Protein AF-A0A0N4WL43-F1 (afdb_monomer)

Foldseek 3Di:
DDPPPCVVPPCNDPQNVDPQWDADPDVRDIGGPPDDQVVFDKDKDWDDDDPVPDDDIDIDIDGDGDDDDPDDPDDDDD

Organism: Haemonchus placei (NCBI:txid6290)

Radius of gyration: 19.29 Å; Cα contacts (8 Å, |Δi|>4): 71; chains: 1; bounding box: 46×37×57 Å

pLDDT: mean 70.25, std 15.29, range [36.81, 90.44]

Sequence (78 aa):
MDAMNVVDDSSRQWWVSDGRFSLVRPFYGLRIAPILPEDSGVYRCRLETDPLFALTMSTASVELAVMGKLTIMLVVPQ

Structure (mmCIF, N/CA/C/O backbone):
data_AF-A0A0N4WL43-F1
#
_entry.id   AF-A0A0N4WL43-F1
#
loop_
_atom_site.group_PDB
_atom_site.id
_atom_site.type_symbol
_atom_site.label_atom_id
_atom_site.label_alt_id
_atom_site.label_comp_id
_atom_site.label_asym_id
_atom_site.label_entity_id
_atom_site.label_seq_id
_atom_site.pdbx_PDB_ins_code
_atom_site.Cartn_x
_atom_site.Cartn_y
_atom_site.Cartn_z
_atom_site.occupancy
_atom_site.B_iso_or_equiv
_atom_site.auth_seq_id
_atom_site.auth_comp_id
_atom_site.auth_asym_id
_atom_site.auth_atom_id
_atom_site.pdbx_PDB_model_num
ATOM 1 N N . MET A 1 1 ? 17.726 -26.071 -15.327 1.00 36.81 1 MET A N 1
ATOM 2 C CA . MET A 1 1 ? 17.693 -25.709 -13.889 1.00 36.81 1 MET A CA 1
ATOM 3 C C . MET A 1 1 ? 17.172 -24.293 -13.851 1.00 36.81 1 MET A C 1
ATOM 5 O O . MET A 1 1 ? 17.934 -23.337 -13.806 1.00 36.81 1 MET A O 1
ATOM 9 N N . ASP A 1 2 ? 15.864 -24.192 -14.043 1.00 40.31 2 ASP A N 1
ATOM 10 C CA . ASP A 1 2 ? 15.165 -22.950 -14.322 1.00 40.31 2 ASP A CA 1
ATOM 11 C C . ASP A 1 2 ? 14.871 -22.245 -13.005 1.00 40.31 2 ASP A C 1
ATOM 13 O O . ASP A 1 2 ? 14.127 -22.747 -12.160 1.00 40.31 2 ASP A O 1
ATOM 17 N N . ALA A 1 3 ? 15.509 -21.093 -12.810 1.00 43.34 3 ALA A N 1
ATOM 18 C CA . ALA A 1 3 ? 15.176 -20.174 -11.738 1.00 43.34 3 ALA A CA 1
ATOM 19 C C . ALA A 1 3 ? 13.780 -19.613 -12.030 1.00 43.34 3 ALA A C 1
ATOM 21 O O . ALA A 1 3 ? 13.625 -18.623 -12.738 1.00 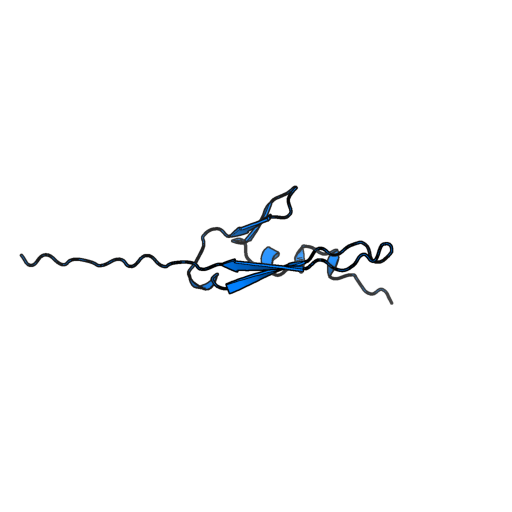43.34 3 ALA A O 1
ATOM 22 N N . MET A 1 4 ? 12.757 -20.309 -11.536 1.00 43.12 4 MET A N 1
ATOM 23 C CA . MET A 1 4 ? 11.361 -19.901 -11.620 1.00 43.12 4 MET A CA 1
ATOM 24 C C . MET A 1 4 ? 11.236 -18.526 -10.949 1.00 43.12 4 MET A C 1
ATOM 26 O O . MET A 1 4 ? 11.315 -18.409 -9.723 1.00 43.12 4 MET A O 1
ATOM 30 N N . ASN A 1 5 ? 11.152 -17.483 -11.780 1.00 46.72 5 ASN A N 1
ATOM 31 C CA . ASN A 1 5 ? 11.099 -16.084 -11.377 1.00 46.72 5 ASN A CA 1
ATOM 32 C C . ASN A 1 5 ? 9.940 -15.889 -10.397 1.00 46.72 5 ASN A C 1
ATOM 34 O O . ASN A 1 5 ? 8.777 -15.883 -10.785 1.00 46.72 5 ASN A O 1
ATOM 38 N N . VAL A 1 6 ? 10.267 -15.691 -9.117 1.00 44.78 6 VAL A N 1
ATOM 39 C CA . VAL A 1 6 ? 9.314 -15.356 -8.041 1.00 44.78 6 VAL A CA 1
ATOM 40 C C . VAL A 1 6 ? 8.460 -14.125 -8.398 1.00 44.78 6 VAL A C 1
ATOM 42 O O . VAL A 1 6 ? 7.386 -13.935 -7.841 1.00 44.78 6 VAL A O 1
ATOM 45 N N . VAL A 1 7 ? 8.939 -13.317 -9.346 1.00 48.94 7 VAL A N 1
ATOM 46 C CA . VAL A 1 7 ? 8.348 -12.069 -9.833 1.00 48.94 7 VAL A CA 1
ATOM 47 C C . VAL A 1 7 ? 7.100 -12.286 -10.7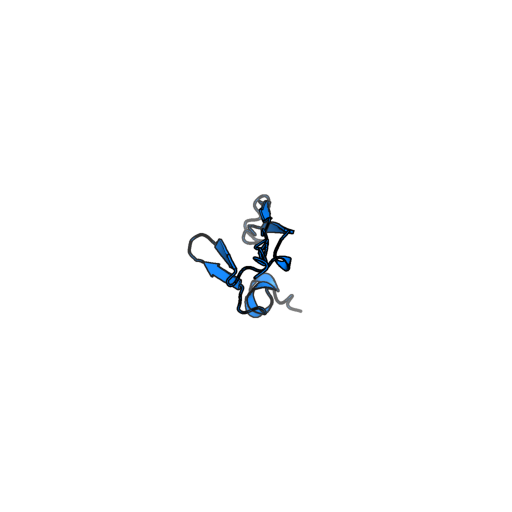02 1.00 48.94 7 VAL A C 1
ATOM 49 O O . VAL A 1 7 ? 6.196 -11.456 -10.654 1.00 48.94 7 VAL A O 1
ATOM 52 N N . ASP A 1 8 ? 7.015 -13.388 -11.456 1.00 51.34 8 ASP A N 1
ATOM 53 C CA . ASP A 1 8 ? 5.921 -13.608 -12.424 1.00 51.34 8 ASP A CA 1
ATOM 54 C C . ASP A 1 8 ? 4.680 -14.261 -11.788 1.00 51.34 8 ASP A C 1
ATOM 56 O O . ASP A 1 8 ? 3.562 -14.184 -12.298 1.00 51.34 8 ASP A O 1
ATOM 60 N N . ASP A 1 9 ? 4.853 -14.859 -10.610 1.00 54.00 9 ASP A N 1
ATOM 61 C CA . ASP A 1 9 ? 3.765 -15.478 -9.872 1.00 54.00 9 ASP A CA 1
ATOM 62 C C . ASP A 1 9 ? 3.162 -14.488 -8.872 1.00 54.00 9 ASP A C 1
ATOM 64 O O . ASP A 1 9 ? 3.582 -14.377 -7.717 1.00 54.00 9 ASP A O 1
ATOM 68 N N . SER A 1 10 ? 2.136 -13.765 -9.325 1.00 55.81 10 SER A N 1
ATOM 69 C CA . SER A 1 10 ? 1.353 -12.871 -8.464 1.00 55.81 10 SER A CA 1
ATOM 70 C C . SER A 1 10 ? 0.829 -13.552 -7.190 1.00 55.81 10 SER A C 1
ATOM 72 O O . SER A 1 10 ? 0.668 -12.870 -6.183 1.00 55.81 10 SER A O 1
ATOM 74 N N . SER A 1 11 ? 0.653 -14.883 -7.164 1.00 55.16 11 SER A N 1
ATOM 75 C CA . SER A 1 11 ? 0.212 -15.610 -5.961 1.00 55.16 11 SER A CA 1
ATOM 76 C C . SER A 1 11 ? 1.254 -15.649 -4.834 1.00 55.16 11 SER A C 1
ATOM 78 O O . SER A 1 11 ? 0.917 -15.950 -3.691 1.00 55.16 11 SER A O 1
ATOM 80 N N . ARG A 1 12 ? 2.516 -15.307 -5.127 1.00 54.44 12 ARG A N 1
ATOM 81 C CA . ARG A 1 12 ? 3.623 -15.281 -4.154 1.00 54.44 12 ARG A CA 1
ATOM 82 C C . ARG A 1 12 ? 3.871 -13.903 -3.553 1.00 54.44 12 ARG A C 1
ATOM 84 O O . ARG A 1 12 ? 4.771 -13.744 -2.727 1.00 54.44 12 ARG A O 1
ATOM 91 N N . GLN A 1 13 ? 3.103 -12.901 -3.965 1.00 64.25 13 GLN A N 1
ATOM 92 C CA . GLN A 1 13 ? 3.196 -11.556 -3.420 1.00 64.25 13 GLN A CA 1
ATOM 93 C C . GLN A 1 13 ? 2.409 -11.490 -2.108 1.00 64.25 13 GLN A C 1
ATOM 95 O O . GLN A 1 13 ? 1.260 -11.915 -2.040 1.00 64.25 13 GLN A O 1
ATOM 100 N N . TRP A 1 14 ? 3.019 -10.956 -1.048 1.00 63.28 14 TRP A N 1
ATOM 101 C CA . TRP A 1 14 ? 2.433 -10.969 0.300 1.00 63.28 14 TRP A CA 1
ATOM 102 C C . TRP A 1 14 ? 1.065 -10.269 0.378 1.00 63.28 14 TRP A C 1
ATOM 104 O O . TRP A 1 14 ? 0.216 -10.675 1.165 1.00 63.28 14 TRP A O 1
ATOM 114 N N . TRP A 1 15 ? 0.824 -9.273 -0.481 1.00 64.38 15 TRP A N 1
ATOM 115 C CA . TRP A 1 15 ? -0.458 -8.571 -0.605 1.00 64.38 15 TRP A CA 1
ATOM 116 C C . TRP A 1 15 ? -1.543 -9.367 -1.345 1.00 64.38 15 TRP A C 1
ATOM 118 O O . TRP A 1 15 ? -2.668 -8.899 -1.443 1.00 64.38 15 TRP A O 1
ATOM 128 N N . VAL A 1 16 ? -1.237 -10.536 -1.908 1.00 60.84 16 VAL A N 1
ATOM 129 C CA . VAL 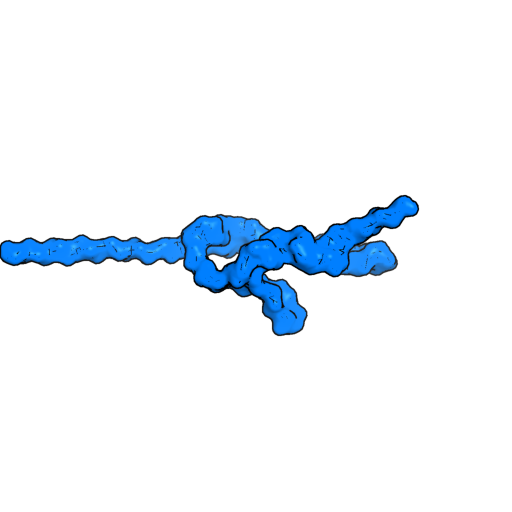A 1 16 ? -2.234 -11.404 -2.561 1.00 60.84 16 VAL A CA 1
ATOM 130 C C . VAL A 1 16 ? -2.815 -12.423 -1.578 1.00 60.84 16 VAL A C 1
ATOM 132 O O . VAL A 1 16 ? -3.946 -12.869 -1.755 1.00 60.84 16 VAL A O 1
ATOM 135 N N . SER A 1 17 ? -2.087 -12.739 -0.505 1.00 63.22 17 SER A N 1
ATOM 136 C CA . SER A 1 17 ? -2.530 -13.685 0.527 1.00 63.22 17 SER A CA 1
ATOM 137 C C . SER A 1 17 ? -3.546 -13.099 1.512 1.00 63.22 17 SER A C 1
ATOM 139 O O . SER A 1 17 ? -4.323 -13.852 2.097 1.00 63.22 17 SER A O 1
ATOM 141 N N . ASP A 1 18 ? -3.552 -11.778 1.712 1.00 74.00 18 ASP A N 1
ATOM 142 C CA . ASP A 1 18 ? -4.526 -11.089 2.565 1.00 74.00 18 ASP A CA 1
ATOM 143 C C . ASP A 1 18 ? -5.547 -10.351 1.682 1.00 74.00 18 ASP A C 1
ATOM 145 O O . ASP A 1 18 ? -5.225 -9.394 0.979 1.00 74.00 18 ASP A O 1
ATOM 149 N N . GLY A 1 19 ? -6.803 -10.807 1.732 1.00 78.44 19 GLY A N 1
ATOM 150 C CA . GLY A 1 19 ? -7.910 -10.289 0.922 1.00 78.44 19 GLY A CA 1
ATOM 151 C C . GLY A 1 19 ? -8.302 -8.835 1.208 1.00 78.44 19 GLY A C 1
ATOM 152 O O . GLY A 1 19 ? -9.148 -8.289 0.499 1.00 78.44 19 GLY A O 1
ATOM 153 N N . ARG A 1 20 ? -7.704 -8.190 2.218 1.00 88.62 20 ARG A N 1
ATOM 154 C CA . ARG A 1 20 ? -7.844 -6.745 2.451 1.00 88.62 20 ARG A CA 1
ATOM 155 C C . ARG A 1 20 ? -7.018 -5.910 1.479 1.00 88.62 20 ARG A C 1
ATOM 157 O O . ARG A 1 20 ? -7.317 -4.729 1.295 1.00 88.62 20 ARG A O 1
ATOM 164 N N . PHE A 1 21 ? -5.988 -6.493 0.871 1.00 87.00 21 PHE A N 1
ATOM 165 C CA . PHE A 1 21 ? -5.109 -5.804 -0.060 1.00 87.00 21 PHE A CA 1
ATOM 166 C C . PHE A 1 21 ? -5.541 -6.067 -1.502 1.00 87.00 21 PHE A C 1
ATOM 168 O O . PHE A 1 21 ? -5.900 -7.173 -1.895 1.00 87.00 21 PHE A O 1
ATOM 175 N N . SER A 1 22 ? -5.516 -5.025 -2.326 1.00 85.19 22 SER A N 1
ATOM 176 C CA . SER A 1 22 ? -5.811 -5.137 -3.752 1.00 85.19 22 SER A CA 1
ATOM 177 C C . SER A 1 22 ? -4.950 -4.179 -4.562 1.00 85.19 22 SER A C 1
ATOM 179 O O . SER A 1 22 ? -4.681 -3.052 -4.144 1.00 85.19 22 SER A O 1
ATOM 181 N N . LEU A 1 23 ? -4.516 -4.632 -5.739 1.00 79.88 23 LEU A N 1
ATOM 182 C CA . LEU A 1 23 ? -3.756 -3.820 -6.682 1.00 79.88 23 LEU A CA 1
ATOM 183 C C . LEU A 1 23 ? -4.713 -3.102 -7.639 1.00 79.88 23 LEU A C 1
ATOM 185 O O . LEU A 1 23 ? -5.466 -3.733 -8.382 1.00 79.88 23 LEU A O 1
ATOM 189 N N . VAL A 1 24 ? -4.647 -1.776 -7.659 1.00 80.56 24 VAL A N 1
ATOM 190 C CA . VAL A 1 24 ? -5.434 -0.914 -8.539 1.00 80.56 24 VAL A CA 1
ATOM 191 C C . VAL A 1 24 ? -4.620 -0.583 -9.790 1.00 80.56 24 VAL A C 1
ATOM 193 O O . VAL A 1 24 ? -3.584 0.081 -9.734 1.00 80.56 24 VAL A O 1
ATOM 196 N N . ARG A 1 25 ? -5.104 -1.041 -10.946 1.00 77.19 25 ARG A N 1
ATOM 197 C CA . ARG A 1 25 ? -4.561 -0.729 -12.280 1.00 77.19 25 ARG A CA 1
ATOM 198 C C . ARG A 1 25 ? -5.243 0.523 -12.865 1.00 77.19 25 ARG A C 1
ATOM 200 O O . ARG A 1 25 ? -6.368 0.818 -12.467 1.00 77.19 25 ARG A O 1
ATOM 207 N N . PRO A 1 26 ? -4.610 1.256 -13.805 1.00 71.81 26 PRO A N 1
ATOM 208 C CA . PRO A 1 26 ? -3.293 1.016 -14.415 1.00 71.81 26 PRO A CA 1
ATOM 209 C C . PRO A 1 26 ? -2.111 1.559 -13.597 1.00 71.81 26 PRO A C 1
ATOM 211 O O . PRO A 1 26 ? -0.968 1.256 -13.914 1.00 71.81 26 PRO A O 1
ATOM 214 N N . PHE A 1 27 ? -2.371 2.338 -12.546 1.00 68.56 27 PHE A N 1
ATOM 215 C CA . PHE A 1 27 ? -1.354 3.115 -11.827 1.00 68.56 27 PHE A CA 1
ATOM 216 C C . PHE A 1 27 ? -0.552 2.327 -10.777 1.00 68.56 27 PHE A C 1
ATOM 218 O O . PHE A 1 27 ? 0.195 2.933 -10.016 1.00 68.56 27 PHE A O 1
ATOM 225 N N . TYR A 1 28 ? -0.704 0.999 -10.721 1.00 76.69 28 TYR A N 1
ATOM 226 C CA . TYR A 1 28 ? -0.064 0.121 -9.731 1.00 76.69 28 TYR A CA 1
ATOM 227 C C . TYR A 1 28 ? -0.243 0.611 -8.279 1.00 76.69 28 TYR A C 1
ATOM 229 O O . TYR A 1 28 ? 0.695 0.620 -7.487 1.00 76.69 28 TYR A O 1
ATOM 237 N N . GLY A 1 29 ? -1.458 1.045 -7.929 1.00 81.06 29 GLY A N 1
ATOM 238 C CA . GLY A 1 29 ? -1.781 1.534 -6.587 1.00 81.06 29 GLY A CA 1
ATOM 239 C C . GLY A 1 29 ? -2.114 0.396 -5.621 1.00 81.06 29 GLY A C 1
ATOM 240 O O . GLY A 1 29 ? -2.837 -0.525 -5.990 1.00 81.06 29 GLY A O 1
ATOM 241 N N . LEU A 1 30 ? -1.641 0.466 -4.377 1.00 85.06 30 LEU A N 1
ATOM 242 C CA . LEU A 1 30 ? -2.050 -0.459 -3.316 1.00 85.06 30 LEU A CA 1
ATOM 243 C C . LEU A 1 30 ? -3.302 0.081 -2.614 1.00 85.06 30 LEU A C 1
ATOM 245 O O . LEU A 1 30 ? -3.292 1.196 -2.094 1.00 85.06 30 LEU A O 1
ATOM 249 N N . ARG A 1 31 ? -4.374 -0.711 -2.573 1.00 86.94 31 ARG A N 1
ATOM 250 C CA . ARG A 1 31 ? -5.585 -0.424 -1.796 1.00 86.94 31 ARG A CA 1
ATOM 251 C C . ARG A 1 31 ? -5.689 -1.400 -0.629 1.00 86.94 31 ARG A C 1
ATOM 253 O O . ARG A 1 31 ? -5.614 -2.603 -0.845 1.00 86.94 31 ARG A O 1
ATOM 260 N N . ILE A 1 32 ? -5.936 -0.867 0.566 1.00 90.00 32 ILE A N 1
ATOM 261 C CA . ILE A 1 32 ? -6.129 -1.619 1.815 1.00 90.00 32 ILE A CA 1
ATOM 262 C C . ILE A 1 32 ? -7.550 -1.345 2.320 1.00 90.00 32 ILE A C 1
ATOM 264 O O . ILE A 1 32 ? -7.919 -0.182 2.498 1.00 90.00 32 ILE A O 1
ATOM 268 N N . ALA A 1 33 ? -8.377 -2.377 2.501 1.00 89.44 33 ALA A N 1
ATOM 269 C CA . ALA A 1 33 ? -9.739 -2.228 3.014 1.00 89.44 33 ALA A CA 1
ATOM 270 C C . ALA A 1 33 ? -10.257 -3.509 3.712 1.00 89.44 33 ALA A C 1
ATOM 272 O O . ALA A 1 33 ? -10.310 -4.554 3.067 1.00 89.44 33 ALA A O 1
ATOM 273 N N . PRO A 1 34 ? -10.736 -3.435 4.973 1.00 89.88 34 PRO A N 1
ATOM 274 C CA . PRO A 1 34 ? -10.700 -2.273 5.865 1.00 89.88 34 PRO A CA 1
ATOM 275 C C . PRO A 1 34 ? -9.278 -1.977 6.364 1.00 89.88 34 PRO A C 1
ATOM 277 O O . PRO A 1 34 ? -8.471 -2.893 6.524 1.00 89.88 34 PRO A O 1
ATOM 280 N N . ILE A 1 35 ? -9.001 -0.696 6.617 1.00 88.25 35 ILE A N 1
ATOM 281 C CA . ILE A 1 35 ? -7.740 -0.245 7.214 1.00 88.25 35 ILE A CA 1
ATOM 282 C C . ILE A 1 35 ? -7.782 -0.432 8.734 1.00 88.25 35 ILE A C 1
ATOM 284 O O . ILE A 1 35 ? -8.788 -0.109 9.372 1.00 88.25 35 ILE A O 1
ATOM 288 N N . LEU A 1 36 ? -6.702 -0.955 9.303 1.00 89.31 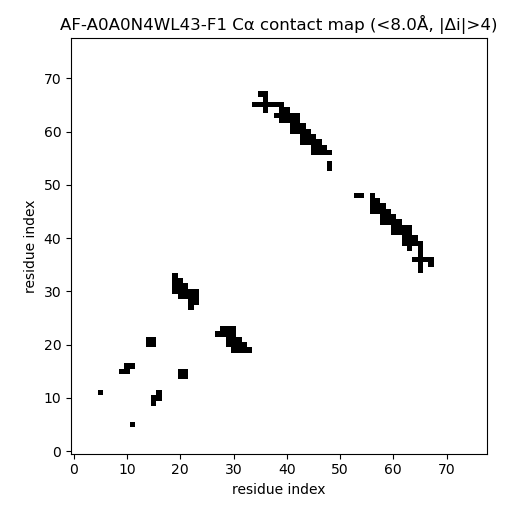36 LEU A N 1
ATOM 289 C CA . LEU A 1 36 ? -6.547 -1.245 10.724 1.00 89.31 36 LEU A CA 1
ATOM 290 C C . LEU A 1 36 ? -5.321 -0.506 11.290 1.00 89.31 36 LEU A C 1
ATOM 292 O O . LEU A 1 36 ? -4.408 -0.175 10.530 1.00 89.31 36 LEU A O 1
ATOM 296 N N . PRO A 1 37 ? -5.270 -0.217 12.606 1.00 88.94 37 PRO A N 1
ATOM 297 C CA . PRO A 1 37 ? -4.121 0.452 13.221 1.00 88.94 37 PRO A CA 1
ATOM 298 C C . PRO A 1 37 ? -2.780 -0.238 12.933 1.00 88.94 37 PRO A C 1
ATOM 300 O O . PRO A 1 37 ? -1.780 0.441 12.695 1.00 88.94 37 PRO A O 1
ATOM 303 N N . GLU A 1 38 ? -2.775 -1.572 12.902 1.00 88.69 38 GLU A N 1
ATOM 304 C CA . GLU A 1 38 ? -1.622 -2.419 12.580 1.00 88.69 38 GLU A CA 1
ATOM 305 C C . GLU A 1 38 ? -1.103 -2.270 11.143 1.00 88.69 38 GLU A C 1
ATOM 307 O O . GLU A 1 38 ? 0.039 -2.635 10.881 1.00 88.69 38 GLU A O 1
ATOM 312 N N . ASP A 1 39 ? -1.885 -1.689 10.228 1.00 88.56 39 ASP A N 1
ATOM 313 C CA . ASP A 1 39 ? -1.427 -1.403 8.866 1.00 88.56 39 ASP A CA 1
ATOM 314 C C . ASP A 1 39 ? -0.489 -0.177 8.817 1.00 88.56 39 ASP A C 1
ATOM 316 O O . ASP A 1 39 ? 0.051 0.144 7.755 1.00 88.56 39 ASP A O 1
ATOM 320 N N . SER A 1 40 ? -0.285 0.529 9.937 1.00 90.44 40 SER A N 1
ATOM 321 C CA . SER A 1 40 ? 0.647 1.659 10.020 1.00 90.44 40 SER A CA 1
ATOM 322 C C . SER A 1 40 ? 2.095 1.214 9.796 1.00 90.44 40 SER A C 1
ATOM 324 O O . SER A 1 40 ? 2.556 0.231 10.372 1.00 90.44 40 SER A O 1
ATOM 326 N N . GLY A 1 41 ? 2.848 1.971 9.000 1.00 89.31 41 GLY A N 1
ATOM 327 C CA . GLY A 1 41 ? 4.248 1.666 8.715 1.00 89.31 41 GLY A CA 1
ATOM 328 C C . GLY A 1 41 ? 4.774 2.317 7.440 1.00 89.31 41 GLY A C 1
ATOM 329 O O . GLY A 1 41 ? 4.110 3.143 6.813 1.00 89.31 41 GLY A O 1
ATOM 330 N N . VAL A 1 42 ? 5.991 1.935 7.046 1.00 86.50 42 VAL A N 1
ATOM 331 C CA . VAL A 1 42 ? 6.641 2.428 5.823 1.00 86.50 42 VAL A CA 1
ATOM 332 C C . VAL A 1 42 ? 6.404 1.449 4.677 1.00 86.50 42 VAL A C 1
ATOM 334 O O . VAL A 1 42 ? 6.888 0.318 4.693 1.00 86.50 42 VAL A O 1
ATOM 337 N N . TYR A 1 43 ? 5.704 1.913 3.648 1.00 86.75 43 TYR A N 1
ATOM 338 C CA . TYR A 1 43 ? 5.411 1.163 2.435 1.00 86.75 43 TYR A CA 1
ATOM 339 C C . TYR A 1 43 ? 6.430 1.514 1.361 1.00 86.75 43 TYR A C 1
ATOM 341 O O . TYR A 1 43 ? 6.613 2.682 1.016 1.00 86.75 43 TYR A O 1
ATOM 349 N N . ARG A 1 44 ? 7.089 0.494 0.809 1.00 83.12 44 ARG A N 1
ATOM 350 C CA . ARG A 1 44 ? 8.078 0.660 -0.257 1.00 83.12 44 ARG A CA 1
ATOM 351 C C . ARG A 1 44 ? 7.494 0.217 -1.591 1.00 83.12 44 ARG A C 1
ATOM 353 O O . ARG A 1 44 ? 7.209 -0.960 -1.786 1.00 83.12 44 ARG A O 1
ATOM 360 N N . CYS A 1 45 ? 7.380 1.154 -2.524 1.00 82.94 45 CYS A N 1
ATOM 361 C CA . CYS A 1 45 ? 7.117 0.859 -3.923 1.00 82.94 45 CYS A CA 1
ATOM 362 C C . CYS A 1 45 ? 8.442 0.560 -4.630 1.00 82.94 45 CYS A C 1
ATOM 364 O O . CYS A 1 45 ? 9.433 1.284 -4.464 1.00 82.94 45 CYS A O 1
ATOM 366 N N . ARG A 1 46 ? 8.463 -0.514 -5.417 1.00 76.44 46 ARG A N 1
ATOM 367 C CA . ARG A 1 46 ? 9.610 -0.909 -6.230 1.00 76.44 46 ARG A CA 1
ATOM 368 C C . ARG A 1 46 ? 9.147 -1.064 -7.669 1.00 76.44 46 ARG A C 1
ATOM 370 O O . ARG A 1 46 ? 8.309 -1.914 -7.952 1.00 76.44 46 ARG A O 1
ATOM 377 N N . LEU A 1 47 ? 9.712 -0.250 -8.557 1.00 74.62 47 LEU A N 1
ATOM 378 C CA . LEU A 1 47 ? 9.557 -0.443 -9.990 1.00 74.62 47 LEU A CA 1
ATOM 379 C C . LEU A 1 47 ? 10.712 -1.317 -10.473 1.00 74.62 47 LEU A C 1
ATOM 381 O O . LEU A 1 47 ? 11.857 -0.866 -10.554 1.00 74.62 47 LEU A O 1
ATOM 385 N N . GLU A 1 48 ? 10.412 -2.581 -10.738 1.00 68.44 48 GLU A N 1
ATOM 386 C CA . GLU A 1 48 ? 11.338 -3.482 -11.414 1.00 68.44 48 GLU A CA 1
ATOM 387 C C . GLU A 1 48 ? 11.138 -3.317 -12.921 1.00 68.44 48 GLU A C 1
AT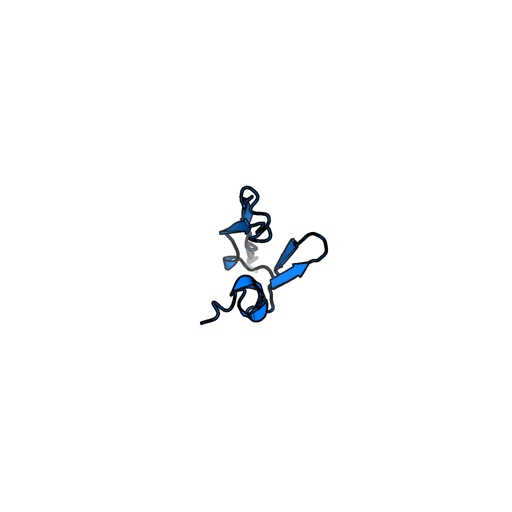OM 389 O O . GLU A 1 48 ? 10.012 -3.304 -13.417 1.00 68.44 48 GLU A O 1
ATOM 394 N N . THR A 1 49 ? 12.238 -3.109 -13.635 1.00 63.78 49 THR A N 1
ATOM 395 C CA . THR A 1 49 ? 12.244 -3.106 -15.099 1.00 63.78 49 THR A CA 1
ATOM 396 C C . THR A 1 49 ? 12.716 -4.470 -15.568 1.00 63.78 49 THR A C 1
ATOM 398 O O . THR A 1 49 ? 13.361 -5.194 -14.807 1.00 63.78 49 THR A O 1
ATOM 401 N N . ASP A 1 50 ? 12.335 -4.845 -16.787 1.00 63.75 50 ASP A N 1
ATOM 402 C CA . ASP A 1 50 ? 12.753 -6.109 -17.385 1.00 63.75 50 ASP A CA 1
ATOM 403 C C . ASP A 1 50 ? 14.282 -6.277 -17.231 1.00 63.75 50 ASP A C 1
ATOM 405 O O . ASP A 1 50 ? 15.018 -5.324 -17.508 1.00 63.75 50 ASP A O 1
ATOM 409 N N . PRO A 1 51 ? 14.779 -7.446 -16.780 1.00 62.12 51 PRO A N 1
ATOM 410 C CA . PRO A 1 51 ? 16.208 -7.691 -16.594 1.00 62.12 51 PRO A CA 1
ATOM 411 C C . PRO A 1 51 ? 17.066 -7.381 -17.830 1.00 62.12 51 PRO A C 1
ATOM 413 O O . PRO A 1 51 ? 18.231 -7.013 -17.690 1.00 62.12 51 PRO A O 1
ATOM 416 N N . LEU A 1 52 ? 16.499 -7.516 -19.035 1.00 66.31 52 LEU A N 1
ATOM 417 C CA . LEU A 1 52 ? 17.147 -7.192 -20.310 1.00 66.31 52 LEU A CA 1
ATOM 418 C C . LEU A 1 52 ? 17.296 -5.681 -20.531 1.00 66.31 52 LEU A C 1
ATOM 420 O O . LEU A 1 52 ? 18.172 -5.246 -21.274 1.00 66.31 52 LEU A O 1
ATOM 424 N N . PHE A 1 53 ? 16.462 -4.885 -19.867 1.00 59.69 53 PHE A N 1
ATOM 425 C CA . PHE A 1 53 ? 16.437 -3.428 -19.910 1.00 59.69 53 PHE A CA 1
ATOM 426 C C . PHE A 1 53 ? 16.691 -2.866 -18.513 1.00 59.69 53 PHE A C 1
ATOM 428 O O . PHE A 1 53 ? 15.932 -2.016 -18.054 1.00 59.69 53 PHE A O 1
ATOM 435 N N . ALA A 1 54 ? 17.734 -3.366 -17.838 1.00 57.12 54 ALA A N 1
ATOM 436 C CA . ALA A 1 54 ? 18.113 -2.980 -16.482 1.00 57.12 54 ALA A CA 1
ATOM 437 C C . ALA A 1 54 ? 18.301 -1.456 -16.360 1.00 57.12 54 ALA A C 1
ATOM 439 O O . ALA A 1 54 ? 19.390 -0.911 -16.544 1.00 57.12 54 ALA A O 1
ATOM 440 N N . LEU A 1 55 ? 17.213 -0.756 -16.055 1.00 59.50 55 LEU A N 1
ATOM 441 C CA . LEU A 1 55 ? 17.221 0.646 -15.684 1.00 59.50 55 LEU A CA 1
ATOM 442 C C . LEU A 1 55 ? 17.538 0.736 -14.194 1.00 59.50 55 LEU A C 1
ATOM 444 O O . LEU A 1 55 ? 17.287 -0.198 -13.426 1.00 59.50 55 LEU A O 1
ATOM 448 N N . THR A 1 56 ? 18.078 1.879 -13.770 1.00 61.03 56 THR A N 1
ATOM 449 C CA . THR A 1 56 ? 18.286 2.179 -12.352 1.00 61.03 56 THR A CA 1
ATOM 450 C C . THR A 1 56 ? 16.989 1.913 -11.596 1.00 61.03 56 THR A C 1
ATOM 452 O O . THR A 1 56 ? 15.984 2.585 -11.832 1.00 61.03 56 THR A O 1
ATOM 455 N N . MET A 1 57 ? 17.004 0.912 -10.712 1.00 63.69 57 MET A N 1
ATOM 456 C CA . MET A 1 57 ? 15.851 0.576 -9.884 1.00 63.69 57 MET A CA 1
ATOM 457 C C . MET A 1 57 ? 15.358 1.831 -9.170 1.00 63.69 57 MET A C 1
ATOM 459 O O . MET A 1 57 ? 16.081 2.423 -8.368 1.00 63.69 57 MET A O 1
ATOM 463 N N . SER A 1 58 ? 14.113 2.212 -9.448 1.00 68.38 58 SER A N 1
ATOM 464 C CA . SER A 1 58 ? 13.468 3.313 -8.751 1.00 68.38 58 SER A CA 1
ATOM 465 C C . SER A 1 58 ? 12.684 2.749 -7.579 1.00 68.38 58 SER A C 1
ATOM 467 O O . SER A 1 58 ? 11.792 1.909 -7.745 1.00 68.38 58 SER A O 1
ATOM 469 N N . THR A 1 59 ? 13.045 3.185 -6.375 1.00 76.38 59 THR A N 1
ATOM 470 C CA . THR A 1 59 ? 12.288 2.865 -5.170 1.00 76.38 59 THR A CA 1
ATOM 471 C C . THR A 1 59 ? 11.796 4.136 -4.520 1.00 76.38 59 THR A C 1
ATOM 473 O O . THR A 1 59 ? 12.587 5.044 -4.277 1.00 76.38 59 THR A O 1
ATOM 476 N N . ALA A 1 60 ? 10.508 4.159 -4.203 1.00 81.00 60 ALA A N 1
ATOM 477 C CA . ALA A 1 60 ? 9.877 5.220 -3.439 1.00 81.00 60 ALA A CA 1
ATOM 478 C C . ALA A 1 60 ? 9.334 4.633 -2.138 1.00 81.00 60 ALA A C 1
ATOM 480 O O . ALA A 1 60 ? 8.861 3.495 -2.115 1.00 81.00 60 ALA A O 1
ATOM 481 N N . SER A 1 61 ? 9.398 5.411 -1.067 1.00 85.31 61 SER A N 1
ATOM 482 C CA . SER A 1 61 ? 8.847 5.032 0.230 1.00 85.31 61 SER A CA 1
ATOM 483 C C . SER A 1 61 ? 7.776 6.034 0.629 1.00 85.31 61 SER A C 1
ATOM 485 O O . SER A 1 61 ? 7.938 7.232 0.400 1.00 85.31 61 SER A O 1
ATOM 487 N N . VAL A 1 62 ? 6.698 5.546 1.232 1.00 87.12 62 VAL A N 1
ATOM 488 C CA . VAL A 1 62 ? 5.631 6.368 1.804 1.00 87.12 62 VAL A CA 1
ATOM 489 C C . VAL A 1 62 ? 5.322 5.877 3.211 1.00 87.12 62 VAL A C 1
ATOM 491 O O . VAL A 1 62 ? 5.280 4.675 3.463 1.00 87.12 62 VAL A O 1
ATOM 494 N N . GLU A 1 63 ? 5.142 6.807 4.140 1.00 89.81 63 GLU A N 1
ATOM 495 C CA . GLU A 1 63 ? 4.717 6.501 5.502 1.00 89.81 63 GLU A CA 1
ATOM 496 C C . GLU A 1 63 ? 3.188 6.530 5.577 1.00 89.81 63 GLU A C 1
ATOM 498 O O . GLU A 1 63 ? 2.554 7.497 5.149 1.00 89.81 63 GLU A O 1
ATOM 503 N N . LEU A 1 64 ? 2.597 5.459 6.106 1.00 87.56 64 LEU A N 1
ATOM 504 C CA . LEU A 1 64 ? 1.174 5.363 6.403 1.00 87.56 64 LEU A CA 1
ATOM 505 C C . LEU A 1 64 ? 0.989 5.386 7.919 1.00 87.56 64 LEU A C 1
ATOM 507 O O . LEU A 1 64 ? 1.450 4.485 8.616 1.00 87.56 64 LEU A O 1
ATOM 511 N N . ALA A 1 65 ? 0.271 6.389 8.415 1.00 88.31 65 ALA A N 1
ATOM 512 C CA . ALA A 1 65 ? -0.143 6.474 9.809 1.00 88.31 65 ALA A CA 1
ATOM 513 C C . ALA A 1 65 ? -1.663 6.305 9.899 1.00 88.31 65 ALA A C 1
ATOM 515 O O . ALA A 1 65 ? -2.421 7.142 9.401 1.00 88.31 65 ALA A O 1
ATOM 516 N N . VAL A 1 66 ? -2.116 5.221 10.531 1.00 87.06 66 VAL A N 1
ATOM 517 C CA . VAL A 1 66 ? -3.540 4.943 10.736 1.00 87.06 66 VAL A CA 1
ATOM 518 C C . VAL A 1 66 ? -3.929 5.389 12.138 1.00 87.06 66 VAL A C 1
ATOM 520 O O . VAL A 1 66 ? -3.562 4.774 13.136 1.00 87.06 66 VAL A O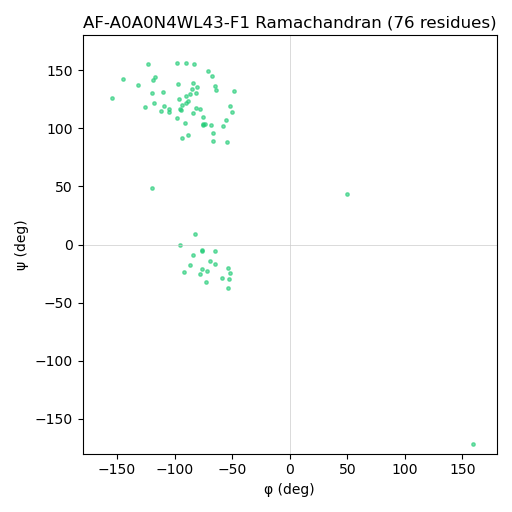 1
ATOM 523 N N . MET A 1 67 ? -4.698 6.471 12.225 1.00 81.00 67 MET A N 1
ATOM 524 C CA . MET A 1 67 ? -5.195 6.963 13.507 1.00 81.00 67 MET A CA 1
ATOM 525 C C . MET A 1 67 ? -6.427 6.164 13.942 1.00 81.00 67 MET A C 1
ATOM 527 O O . MET A 1 67 ? -7.467 6.185 13.282 1.00 81.00 67 MET A O 1
ATOM 531 N N . GLY A 1 68 ? -6.316 5.472 15.078 1.00 67.69 68 GLY A N 1
ATOM 532 C CA . GLY A 1 68 ? -7.443 4.807 15.728 1.00 67.69 68 GLY A CA 1
ATOM 533 C C . GLY A 1 68 ? -8.463 5.812 16.272 1.00 67.69 68 GLY A C 1
ATOM 534 O O . GLY A 1 68 ? -8.114 6.891 16.753 1.00 67.69 68 GLY A O 1
ATOM 535 N N . LYS A 1 69 ? -9.750 5.457 16.216 1.00 59.59 69 LYS A N 1
ATOM 536 C CA . LYS A 1 69 ? -10.837 6.270 16.773 1.00 59.59 69 LYS A CA 1
ATOM 537 C C . LYS A 1 69 ? -10.739 6.286 18.303 1.00 59.59 69 LYS A C 1
ATOM 539 O O . LYS A 1 69 ? -11.161 5.333 18.956 1.00 59.59 69 LYS A O 1
ATOM 544 N N . LEU A 1 70 ? -10.240 7.376 18.886 1.00 49.94 70 LEU A N 1
ATOM 545 C CA . LEU A 1 70 ? -10.384 7.641 20.319 1.00 49.94 70 LEU A CA 1
ATOM 546 C C . LEU A 1 70 ? -11.873 7.878 20.621 1.00 49.94 70 LEU A C 1
ATOM 548 O O . LEU A 1 70 ? -12.393 8.974 20.428 1.00 49.94 70 LEU A O 1
ATOM 552 N N . THR A 1 71 ? -12.584 6.836 21.053 1.00 50.84 71 THR A N 1
ATOM 553 C CA . THR A 1 71 ? -13.975 6.969 21.507 1.00 50.84 71 THR A CA 1
ATOM 554 C C . THR A 1 71 ? -13.961 7.286 22.997 1.00 50.84 71 THR A C 1
ATOM 556 O O . THR A 1 71 ? -13.891 6.387 23.829 1.00 50.84 71 THR A O 1
ATOM 559 N N . ILE A 1 72 ? -14.005 8.574 23.340 1.00 54.69 72 ILE A N 1
ATOM 560 C CA . ILE A 1 72 ? -14.247 9.012 24.718 1.00 54.69 72 ILE A CA 1
ATOM 561 C C . ILE A 1 72 ? -15.739 8.803 24.999 1.00 54.69 72 ILE A C 1
ATOM 563 O O . ILE A 1 72 ? -16.579 9.560 24.516 1.00 54.69 72 ILE A O 1
ATOM 567 N N . MET A 1 73 ? -16.084 7.759 25.753 1.00 44.00 73 MET A N 1
ATOM 568 C CA . MET A 1 73 ? -17.433 7.609 26.300 1.00 44.00 73 MET A CA 1
ATOM 569 C C . MET A 1 73 ? -17.582 8.572 27.480 1.00 44.00 73 MET A C 1
ATOM 571 O O . MET A 1 73 ? -17.062 8.318 28.564 1.00 44.00 73 MET A O 1
ATOM 575 N N . LEU A 1 74 ? -18.270 9.695 27.267 1.00 61.03 74 LEU A N 1
ATOM 576 C CA . LEU A 1 74 ? -18.717 10.548 28.364 1.00 61.03 74 LEU A CA 1
ATOM 577 C C . LEU A 1 74 ? -19.888 9.842 29.056 1.00 61.03 74 LEU A C 1
ATOM 579 O O . LEU A 1 74 ? -20.997 9.809 28.527 1.00 61.03 74 LEU A O 1
ATOM 583 N N . VAL A 1 75 ? -19.635 9.243 30.221 1.00 63.34 75 VAL A N 1
ATOM 584 C CA . VAL A 1 75 ? -20.708 8.765 31.100 1.00 63.34 75 VAL A CA 1
ATOM 585 C C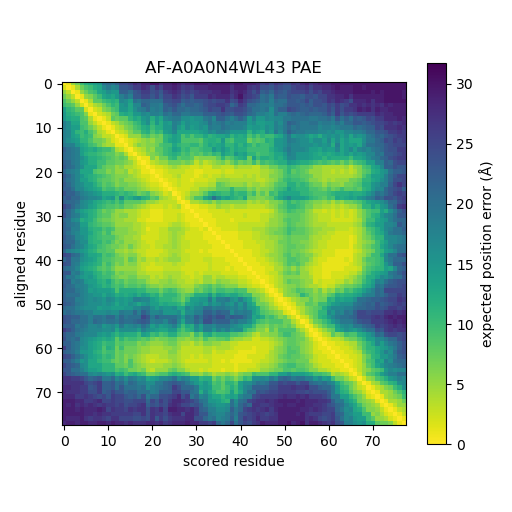 . VAL A 1 75 ? -21.312 9.995 31.766 1.00 63.34 75 VAL A C 1
ATOM 587 O O . VAL A 1 75 ? -20.656 10.644 32.578 1.00 63.34 75 VAL A O 1
ATOM 590 N N . VAL A 1 76 ? -22.544 10.345 31.395 1.00 55.62 76 VAL A N 1
ATOM 591 C CA . VAL 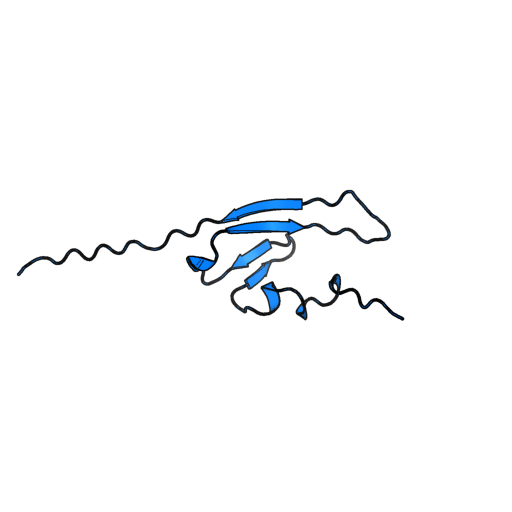A 1 76 ? -23.319 11.355 32.124 1.00 55.62 76 VAL A CA 1
ATOM 592 C C . VAL A 1 76 ? -23.872 10.668 33.378 1.00 55.62 76 VAL A C 1
ATOM 594 O O . VAL A 1 76 ? -24.614 9.694 33.225 1.00 55.62 76 VAL A O 1
ATOM 597 N N . PRO A 1 77 ? -23.497 11.092 34.600 1.00 60.66 77 PRO A N 1
ATOM 598 C CA . PRO A 1 77 ? -24.111 10.558 35.809 1.00 60.66 77 PRO A CA 1
ATOM 599 C C . PRO A 1 77 ? -25.598 10.941 35.833 1.00 60.66 77 PRO A C 1
ATOM 601 O O . PRO A 1 77 ? -25.940 12.085 35.526 1.00 60.66 77 PRO A O 1
ATOM 604 N N . GLN A 1 78 ? -26.457 9.961 36.136 1.00 60.03 78 GLN A N 1
ATOM 605 C CA . GLN A 1 78 ? -27.885 10.175 36.396 1.00 60.03 78 GLN A CA 1
ATOM 606 C C . GLN A 1 78 ? -28.100 10.918 37.713 1.00 60.03 78 GLN A C 1
ATOM 608 O O . GLN A 1 78 ? -27.325 10.656 38.662 1.00 60.03 78 GLN A O 1
#

Mean predicted aligned error: 12.66 Å

Nearest PDB structures (foldseek):
  1a7b-assembly1_A  TM=7.816E-01  e=1.278E-01  Rattus norvegicus
  3o4o-assembly1_C  TM=7.063E-01  e=1.743E+00  Homo sapiens

InterPro domains:
  IPR013783 Immunoglobulin-like fold [G3DSA:2.60.40.10] (3-69)
  IPR036179 Immunoglobulin-like domain superfamily [SSF48726] (11-67)

Solvent-accessible surface area (backbone atoms only — not comparable to full-atom values): 5376 Å² total; per-residue (Å²): 137,78,80,76,60,71,81,78,43,63,82,73,38,77,57,59,76,42,86,41,37,46,81,41,78,94,79,73,38,84,43,69,53,83,79,49,57,83,73,40,46,79,48,73,49,73,54,81,58,59,81,92,58,71,57,84,76,51,70,51,75,47,81,44,81,50,82,72,86,82,77,80,79,81,80,77,82,130

Secondary structure (DSSP, 8-state):
-----TTT-GGGSHHHHSTTEEEETTTTEEEE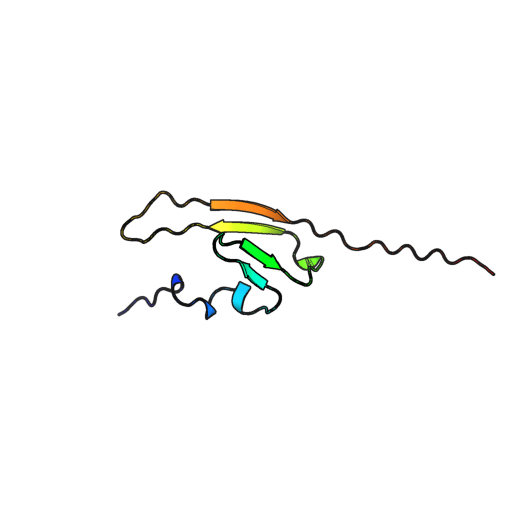SS--GGG-EEEEEEEPPPGGG----EEEEEEE--------------